Protein AF-A0A535HLE6-F1 (afdb_monomer)

pLDDT: mean 80.95, std 21.96, range [33.22, 98.75]

Solvent-accessible surface area (backbone atoms only — not comparable to full-atom values): 10236 Å² total; per-residue (Å²): 132,82,88,80,85,83,90,80,88,87,90,87,81,91,86,89,81,91,78,94,78,92,76,82,80,81,73,69,79,73,77,73,70,47,74,51,50,47,22,50,52,42,43,53,49,56,53,54,74,68,69,14,73,93,39,53,46,77,44,56,89,65,47,56,79,78,44,46,54,35,40,43,32,34,20,28,68,27,88,91,45,23,26,18,42,52,44,33,22,56,48,44,43,77,73,52,59,86,79,56,65,43,27,44,39,75,45,80,74,53,73,54,70,44,36,44,32,35,31,38,51,32,66,43,95,85,45,53,93,95,49,66,77,54,50,71,48,72,33,38,37,36,52,73,92,83,53,72,41,69,80,41,80,70,78,77,69,42,92,36,75,54,74,80,79,127

Nearest PDB structures (foldseek):
  3byk-assembly1_A  TM=4.147E-01  e=1.478E+00  Bacillus subtilis
  5o3w-assembly1_A  TM=4.106E-01  e=2.336E+00  Gypsophila vaccaria

Foldseek 3Di:
DDYDDDDDYDDDDDDDDDDDDDDDPPPPPDPPQPLQSVLVVLQVVVLVVVQQPPQDDWDQVQPDRPAQKTKIWFHRHANLGQFIWIWIGRRNHTADTPPQGGAGDKAWDDDDSFKTKIKGQDADPPDDSVGRDPGIDIWMWGHDPPHIDIPDDDDHRDVTPGDPDD

Sequence (166 aa):
MQNGQWNQWGRWVMTALLCLAFVLVNGGIGFGATKKDRDLAAALAFWRSRGCEPWAKPDTSMWMHGWRFNAVFGNCRAEDGHDQHLYFFDRARFVGTDGLGTSSEILGLWRNDTTLAFMYVLYRPQDALCCPTGGGKVVRFRWNGRRFRALDRPPPRQDGKVPLGR

Radius of gyration: 29.95 Å; Cα contacts (8 Å, |Δi|>4): 285; chains: 1; bounding box: 47×60×112 Å

Mean predicted aligned error: 12.01 Å

Secondary structure (DSSP, 8-state):
----------------------------------HHHHHHHHHHHHHHTTT-TTT-EEE-TT--TT-SEEEEEEE-S-TTS--EEEEEEETTEEEEE-S---BS-EEEEEEETTEEEEEEEPPPTT--TT---S-EEEEEEEE-SS-EEESSPPPPP---------

Structure (mmCIF, N/CA/C/O backbone):
data_AF-A0A535HLE6-F1
#
_entry.id   AF-A0A535HLE6-F1
#
loop_
_atom_site.group_PDB
_atom_site.id
_atom_site.type_symbol
_atom_site.label_atom_id
_atom_site.label_alt_id
_atom_site.label_comp_id
_atom_site.label_asym_id
_atom_site.label_entity_id
_atom_site.label_seq_id
_atom_site.pdbx_PDB_ins_code
_atom_site.Cartn_x
_atom_site.Cartn_y
_atom_site.Cartn_z
_atom_site.occupancy
_atom_site.B_iso_or_equiv
_atom_site.auth_seq_id
_atom_site.auth_comp_id
_atom_site.auth_asym_id
_atom_site.auth_atom_id
_atom_site.pdbx_PDB_model_num
ATOM 1 N N . MET A 1 1 ? 3.095 41.498 91.241 1.00 37.00 1 MET A N 1
ATOM 2 C CA . MET A 1 1 ? 4.405 40.936 91.639 1.00 37.00 1 MET A CA 1
ATOM 3 C C . MET A 1 1 ? 4.826 39.931 90.578 1.00 37.00 1 MET A C 1
ATOM 5 O O . MET A 1 1 ? 3.956 39.182 90.172 1.00 37.00 1 MET A O 1
ATOM 9 N N . GLN A 1 2 ? 6.095 39.983 90.150 1.00 42.06 2 GLN A N 1
ATOM 10 C CA . GLN A 1 2 ? 6.924 38.944 89.494 1.00 42.06 2 GLN A CA 1
ATOM 11 C C . GLN A 1 2 ? 6.271 38.040 88.412 1.00 42.06 2 GLN A C 1
ATOM 13 O O . GLN A 1 2 ? 5.354 37.284 88.689 1.00 42.06 2 GLN A O 1
ATOM 18 N N . ASN A 1 3 ? 6.669 38.191 87.141 1.00 37.66 3 ASN 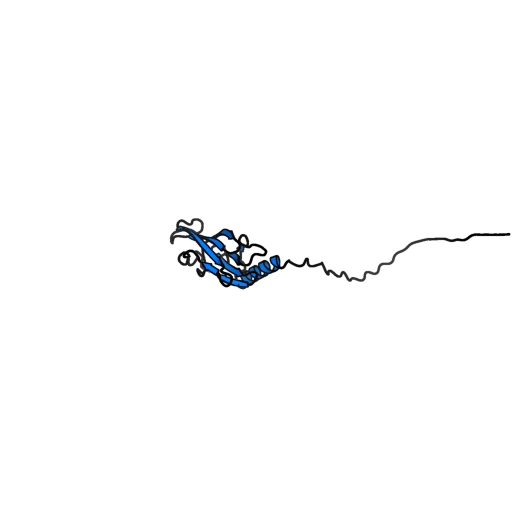A N 1
ATOM 19 C CA . ASN A 1 3 ? 7.713 37.405 86.435 1.00 37.66 3 ASN A CA 1
ATOM 20 C C . ASN A 1 3 ? 7.203 36.018 85.964 1.00 37.66 3 ASN A C 1
ATOM 22 O O . ASN A 1 3 ? 6.598 35.295 86.738 1.00 37.66 3 ASN A O 1
ATOM 26 N N . GLY A 1 4 ? 7.436 35.536 84.739 1.00 36.81 4 GLY A N 1
ATOM 27 C CA . GLY A 1 4 ? 8.202 36.094 83.619 1.00 36.81 4 GLY A CA 1
ATOM 28 C C . GLY A 1 4 ? 9.138 35.049 82.993 1.00 36.81 4 GLY A C 1
ATOM 29 O O . GLY A 1 4 ? 10.049 34.605 83.669 1.00 36.81 4 GLY A O 1
ATOM 30 N N . GLN A 1 5 ? 8.904 34.723 81.713 1.00 42.50 5 GLN A N 1
ATOM 31 C CA . GLN A 1 5 ? 9.816 34.118 80.712 1.00 42.50 5 GLN A CA 1
ATOM 32 C C . GLN A 1 5 ? 10.604 32.825 81.046 1.00 42.50 5 GLN A C 1
ATOM 34 O O . GLN A 1 5 ? 11.396 32.782 81.972 1.00 42.50 5 GLN A O 1
ATOM 39 N N . TRP A 1 6 ? 10.358 31.687 80.370 1.00 33.22 6 TRP A N 1
ATOM 40 C CA . TRP A 1 6 ? 10.425 31.350 78.917 1.00 33.22 6 TRP A CA 1
ATOM 41 C C . TRP A 1 6 ? 11.850 30.911 78.474 1.00 33.22 6 TRP A C 1
ATOM 43 O O . TRP A 1 6 ? 12.789 31.675 78.657 1.00 33.22 6 TRP A O 1
ATOM 53 N N . ASN A 1 7 ? 11.931 29.807 77.700 1.00 45.06 7 ASN A N 1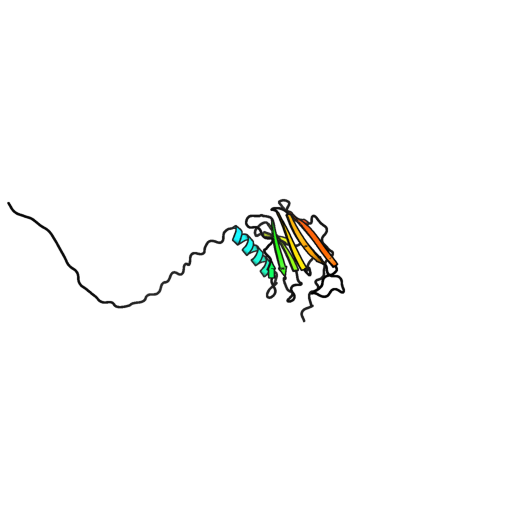
ATOM 54 C CA . ASN A 1 7 ? 12.945 29.504 76.651 1.00 45.06 7 ASN A CA 1
ATOM 55 C C . ASN A 1 7 ? 14.407 29.174 77.058 1.00 45.06 7 ASN A C 1
ATOM 57 O O . ASN A 1 7 ? 14.848 29.577 78.122 1.00 45.06 7 ASN A O 1
ATOM 61 N N . GLN A 1 8 ? 15.277 28.540 76.243 1.00 40.56 8 GLN A N 1
ATOM 62 C CA . GLN A 1 8 ? 15.245 27.536 75.134 1.00 40.56 8 GLN A CA 1
ATOM 63 C C . GLN A 1 8 ? 16.734 27.243 74.735 1.00 40.56 8 GLN A C 1
ATOM 65 O O . GLN A 1 8 ? 17.628 27.926 75.227 1.00 40.56 8 GLN A O 1
ATOM 70 N N . TRP A 1 9 ? 16.976 26.356 73.747 1.00 35.06 9 TRP A N 1
ATOM 71 C CA . TRP A 1 9 ? 18.223 26.209 72.943 1.00 35.06 9 TRP A CA 1
ATOM 72 C C . TRP A 1 9 ? 19.418 25.479 73.621 1.00 35.06 9 TRP A C 1
ATOM 74 O O . TRP A 1 9 ? 19.537 25.479 74.836 1.00 35.06 9 TRP A O 1
ATOM 84 N N . GLY A 1 10 ? 20.334 24.807 72.898 1.00 34.47 10 GLY A N 1
ATOM 85 C CA . GLY A 1 10 ? 20.518 24.748 71.437 1.00 34.47 10 GLY A CA 1
ATOM 86 C C . GLY A 1 10 ? 21.436 23.620 70.899 1.00 34.47 10 GLY A C 1
ATOM 87 O O . GLY A 1 10 ? 21.770 22.670 71.594 1.00 34.47 10 GLY A O 1
ATOM 88 N N . ARG A 1 11 ? 21.768 23.737 69.602 1.00 48.25 11 ARG A N 1
ATOM 89 C CA . ARG A 1 11 ? 22.349 22.743 68.656 1.00 48.25 11 ARG A CA 1
ATOM 90 C C . ARG A 1 11 ? 23.857 22.463 68.857 1.00 48.25 11 ARG A C 1
ATOM 92 O O . ARG A 1 11 ? 24.519 23.358 69.352 1.00 48.25 11 ARG A O 1
ATOM 99 N N . TRP A 1 12 ? 24.362 21.314 68.355 1.00 43.53 12 TRP A N 1
ATOM 100 C CA . TRP A 1 12 ? 25.676 20.993 67.693 1.00 43.53 12 TRP A CA 1
ATOM 101 C C . TRP A 1 12 ? 25.863 19.435 67.648 1.00 43.53 12 TRP A C 1
ATOM 103 O O . TRP A 1 12 ? 25.155 18.754 68.380 1.00 43.53 12 TRP A O 1
ATOM 113 N N . VAL A 1 13 ? 26.787 18.781 66.909 1.00 43.94 13 VAL A N 1
ATOM 114 C CA . VAL A 1 13 ? 27.082 18.803 65.447 1.00 43.94 13 VAL A CA 1
ATOM 115 C C . VAL A 1 13 ? 27.840 17.508 65.002 1.00 43.94 13 VAL A C 1
ATOM 117 O O . VAL A 1 13 ? 28.613 17.000 65.799 1.00 43.94 13 VAL A O 1
ATOM 120 N N . MET A 1 14 ? 27.672 17.034 63.743 1.00 36.47 14 MET A N 1
ATOM 121 C CA . MET A 1 14 ? 28.489 16.019 62.987 1.00 36.47 14 MET A CA 1
ATOM 122 C C . MET A 1 14 ? 28.677 14.589 63.589 1.00 36.47 14 MET A C 1
ATOM 124 O O . MET A 1 14 ? 29.098 14.429 64.721 1.00 36.47 14 MET A O 1
ATOM 128 N N . THR A 1 15 ? 28.480 13.458 62.889 1.00 43.12 15 THR A N 1
ATOM 129 C CA . THR A 1 15 ? 29.243 12.943 61.717 1.00 43.12 15 THR A CA 1
ATOM 130 C C . THR A 1 15 ? 28.565 11.669 61.155 1.00 43.12 15 THR A C 1
ATOM 132 O O . THR A 1 15 ? 27.788 11.021 61.850 1.00 43.12 15 THR A O 1
ATOM 135 N N . ALA A 1 16 ? 28.845 11.309 59.898 1.00 43.75 16 ALA A N 1
ATOM 136 C CA . ALA A 1 16 ? 28.220 10.207 59.157 1.00 43.75 16 ALA A CA 1
ATOM 137 C C . ALA A 1 16 ? 28.707 8.784 59.509 1.00 43.75 16 ALA A C 1
ATOM 139 O O . ALA A 1 16 ? 29.849 8.585 59.915 1.00 43.75 16 ALA A O 1
ATOM 140 N N . LEU A 1 17 ? 27.880 7.787 59.165 1.00 44.66 17 LEU A N 1
ATOM 141 C CA . LEU A 1 17 ? 28.337 6.461 58.736 1.00 44.66 17 LEU A CA 1
ATOM 142 C C . LEU A 1 17 ? 27.399 5.912 57.648 1.00 44.66 17 LEU A C 1
ATOM 144 O O . LEU A 1 17 ? 26.177 5.986 57.773 1.00 44.66 17 LEU A O 1
ATOM 148 N N . LEU A 1 18 ? 27.978 5.413 56.552 1.00 46.56 18 LEU A N 1
ATOM 149 C CA . LEU A 1 18 ? 27.241 4.817 55.436 1.00 46.56 18 LEU A CA 1
ATOM 150 C C . LEU A 1 18 ? 26.638 3.469 55.842 1.00 46.56 18 LEU A C 1
ATOM 152 O O . LEU A 1 18 ? 27.344 2.630 56.390 1.00 46.56 18 LEU A O 1
ATOM 156 N N . CYS A 1 19 ? 25.416 3.205 55.381 1.00 33.53 19 CYS A N 1
ATOM 157 C CA . CYS A 1 19 ? 25.011 1.871 54.937 1.00 33.53 19 CYS A CA 1
ATOM 158 C C . CYS A 1 19 ? 24.115 2.017 53.701 1.00 33.53 19 CYS A C 1
ATOM 160 O O . CYS A 1 19 ? 22.988 2.502 53.797 1.00 33.53 19 CYS A O 1
ATOM 162 N N . LEU A 1 20 ? 24.617 1.609 52.530 1.00 48.09 20 LEU A N 1
ATOM 163 C CA . LEU A 1 20 ? 23.775 1.429 51.347 1.00 48.09 20 LEU A CA 1
ATOM 164 C C . LEU A 1 20 ? 22.833 0.242 51.583 1.00 48.09 20 LEU A C 1
ATOM 166 O O . LEU A 1 20 ? 23.296 -0.856 51.881 1.00 48.09 20 LEU A O 1
ATOM 170 N N . ALA A 1 21 ? 21.541 0.431 51.325 1.00 46.34 21 ALA A N 1
ATOM 171 C CA . ALA A 1 21 ? 20.621 -0.662 51.027 1.00 46.34 21 ALA A CA 1
ATOM 172 C C . ALA A 1 21 ? 19.799 -0.293 49.785 1.00 46.34 21 ALA A C 1
ATOM 174 O O . ALA A 1 21 ? 19.159 0.755 49.714 1.00 46.34 21 ALA A O 1
ATOM 175 N N . PHE A 1 22 ? 19.901 -1.140 48.767 1.00 44.34 22 PHE A N 1
ATOM 176 C CA . PHE A 1 22 ? 19.538 -0.850 47.386 1.00 44.34 22 PHE A CA 1
ATOM 177 C C . PHE A 1 22 ? 18.092 -1.286 47.101 1.00 44.34 22 PHE A C 1
ATOM 179 O O . PHE A 1 22 ? 17.840 -2.476 46.947 1.00 44.34 22 PHE A O 1
ATOM 186 N N . VAL A 1 23 ? 17.147 -0.346 46.971 1.00 43.72 23 VAL A N 1
ATOM 187 C CA . VAL A 1 23 ? 15.876 -0.586 46.253 1.00 43.72 23 VAL A CA 1
ATOM 188 C C . VAL A 1 23 ? 15.516 0.648 45.424 1.00 43.72 23 VAL A C 1
ATOM 190 O O . VAL A 1 23 ? 14.649 1.443 45.782 1.00 43.72 23 VAL A O 1
ATOM 193 N N . LEU A 1 24 ? 16.175 0.805 44.275 1.00 41.16 24 LEU A N 1
ATOM 194 C CA . LEU A 1 24 ? 15.632 1.651 43.215 1.00 41.16 24 LEU A CA 1
ATOM 195 C C . LEU A 1 24 ? 14.441 0.923 42.591 1.00 41.16 24 LEU A C 1
ATOM 197 O O . LEU A 1 24 ? 14.607 0.043 41.745 1.00 41.16 24 LEU A O 1
ATOM 201 N N . VAL A 1 25 ? 13.231 1.320 42.990 1.00 44.84 25 VAL A N 1
ATOM 202 C CA . VAL A 1 25 ? 12.013 1.015 42.235 1.00 44.84 25 VAL A CA 1
ATOM 203 C C . VAL A 1 25 ? 12.091 1.785 40.917 1.00 44.84 25 VAL A C 1
ATOM 205 O O . VAL A 1 25 ? 11.526 2.865 40.772 1.00 44.84 25 VAL A O 1
ATOM 208 N N . ASN A 1 26 ? 12.782 1.212 39.928 1.00 46.16 26 ASN A N 1
ATOM 209 C CA . ASN A 1 26 ? 12.749 1.658 38.533 1.00 46.16 26 ASN A CA 1
ATOM 210 C C . ASN A 1 26 ? 11.408 1.272 37.877 1.00 46.16 26 ASN A C 1
ATOM 212 O O . ASN A 1 26 ? 11.351 0.714 36.783 1.00 46.16 26 ASN A O 1
ATOM 216 N N . GLY A 1 27 ? 10.306 1.625 38.544 1.00 44.09 27 GLY A N 1
ATOM 217 C CA . GLY A 1 27 ? 8.974 1.736 37.964 1.00 44.09 27 GLY A CA 1
ATOM 218 C C . GLY A 1 27 ? 8.889 3.003 37.119 1.00 44.09 27 GLY A C 1
ATOM 219 O O . GLY A 1 27 ? 8.066 3.875 37.388 1.00 44.09 27 GLY A O 1
ATOM 220 N N . GLY A 1 28 ? 9.785 3.122 36.132 1.00 42.03 28 GLY A N 1
ATOM 221 C CA . GLY A 1 28 ? 9.773 4.208 35.162 1.00 42.03 28 GLY A CA 1
ATOM 222 C C . GLY A 1 28 ? 8.407 4.246 34.496 1.00 42.03 28 GLY A C 1
ATOM 223 O O . GLY A 1 28 ? 7.992 3.268 33.874 1.00 42.03 28 GLY A O 1
ATOM 224 N N . ILE A 1 29 ? 7.692 5.353 34.696 1.00 47.53 29 ILE A N 1
ATOM 225 C CA . ILE A 1 29 ? 6.288 5.505 34.322 1.00 47.53 29 ILE A CA 1
ATOM 226 C C . ILE A 1 29 ? 6.171 5.295 32.814 1.00 47.53 29 ILE A C 1
ATOM 228 O O . ILE A 1 29 ? 6.528 6.166 32.020 1.00 47.53 29 ILE A O 1
ATOM 232 N N . GLY A 1 30 ? 5.669 4.126 32.418 1.00 45.78 30 GLY A N 1
ATOM 233 C CA . GLY A 1 30 ? 5.358 3.841 31.029 1.00 45.78 30 GLY A CA 1
ATOM 234 C C . GLY A 1 30 ? 4.250 4.780 30.584 1.00 45.78 30 GLY A C 1
ATOM 235 O O . GLY A 1 30 ? 3.081 4.518 30.871 1.00 45.78 30 GLY A O 1
ATOM 236 N N . PHE A 1 31 ? 4.616 5.868 29.897 1.00 45.53 31 PHE A N 1
ATOM 237 C CA . PHE A 1 31 ? 3.673 6.738 29.202 1.00 45.53 31 PHE A CA 1
ATOM 238 C C . PHE A 1 31 ? 2.767 5.846 28.365 1.00 45.53 31 PHE A C 1
ATOM 240 O O . PHE A 1 31 ? 3.214 5.198 27.417 1.00 45.53 31 PHE A O 1
ATOM 247 N N . GLY A 1 32 ? 1.507 5.738 28.786 1.00 48.59 32 GLY A N 1
ATOM 248 C CA . GLY A 1 32 ? 0.593 4.761 28.229 1.00 48.59 32 GLY A CA 1
ATOM 249 C C . GLY A 1 32 ? 0.346 5.084 26.768 1.00 48.59 32 GLY A C 1
ATOM 250 O O . GLY A 1 32 ? -0.471 5.958 26.489 1.00 48.59 32 GLY A O 1
ATOM 251 N N . ALA A 1 33 ? 1.025 4.357 25.869 1.00 58.97 33 ALA A N 1
ATOM 252 C CA . ALA A 1 33 ? 0.849 4.449 24.424 1.00 58.97 33 ALA A CA 1
ATOM 253 C C . ALA A 1 33 ? -0.646 4.580 24.140 1.00 58.97 33 ALA A C 1
ATOM 255 O O . ALA A 1 33 ? -1.440 3.718 24.563 1.00 58.97 33 ALA A O 1
ATOM 256 N N . THR A 1 34 ? -1.040 5.699 23.530 1.00 77.44 34 THR A N 1
ATOM 257 C CA . THR A 1 34 ? -2.454 6.019 23.369 1.00 77.44 34 THR A CA 1
ATOM 258 C C . THR A 1 34 ? -3.083 4.931 22.508 1.00 77.44 34 THR A C 1
ATOM 260 O O . THR A 1 34 ? -2.396 4.226 21.765 1.00 77.44 34 THR A O 1
ATOM 263 N N . LYS A 1 35 ? -4.406 4.754 22.565 1.00 72.31 35 LYS A N 1
ATOM 264 C CA . LYS A 1 35 ? -5.064 3.712 21.757 1.00 72.31 35 LYS A CA 1
ATOM 265 C C . LYS A 1 35 ? -4.685 3.797 20.263 1.00 72.31 35 LYS A C 1
ATOM 267 O O . LYS A 1 35 ? -4.546 2.768 19.613 1.00 72.31 35 LYS A O 1
ATOM 272 N N . LYS A 1 36 ? -4.440 5.015 19.766 1.00 70.81 36 LYS A N 1
ATOM 273 C CA . LYS A 1 36 ? -3.989 5.313 18.400 1.00 70.81 36 LYS A CA 1
ATOM 274 C C . LYS A 1 36 ? -2.589 4.774 18.082 1.00 70.81 36 LYS A C 1
ATOM 276 O O . LYS A 1 36 ? -2.336 4.415 16.935 1.00 70.81 36 LYS A O 1
ATOM 281 N N . ASP A 1 37 ? -1.705 4.737 19.072 1.00 84.19 37 ASP A N 1
ATOM 282 C CA . ASP A 1 37 ? -0.329 4.243 18.951 1.00 84.19 37 ASP A CA 1
ATOM 283 C C . ASP A 1 37 ? -0.312 2.715 19.064 1.00 84.19 37 ASP A C 1
ATOM 285 O O . ASP A 1 37 ? 0.411 2.036 18.337 1.00 84.19 37 ASP A O 1
ATOM 289 N N . ARG A 1 38 ? -1.195 2.159 19.909 1.00 91.75 38 ARG A N 1
ATOM 290 C CA . ARG A 1 38 ? -1.423 0.709 20.022 1.00 91.75 38 ARG A CA 1
ATOM 291 C C . ARG A 1 38 ? -1.952 0.098 18.726 1.00 91.75 38 ARG A C 1
ATOM 293 O O . ARG A 1 38 ? -1.518 -0.994 18.373 1.00 91.75 38 ARG A O 1
ATOM 300 N N . ASP A 1 39 ? -2.853 0.785 18.018 1.00 95.62 39 ASP A N 1
ATOM 301 C CA . ASP A 1 39 ? -3.386 0.292 16.741 1.00 95.62 39 ASP A CA 1
ATOM 302 C C . ASP A 1 39 ? -2.268 0.149 15.682 1.00 95.62 39 ASP A C 1
ATOM 304 O O . ASP A 1 39 ? -2.188 -0.886 15.018 1.00 95.62 39 ASP A O 1
ATOM 308 N N . LEU A 1 40 ? -1.357 1.130 15.579 1.00 96.25 40 LEU A N 1
ATOM 309 C CA . LEU A 1 40 ? -0.191 1.057 14.683 1.00 96.25 40 LEU A CA 1
ATOM 310 C C . LEU A 1 40 ? 0.827 0.005 15.147 1.00 96.25 40 LEU A C 1
ATOM 312 O O . LEU A 1 40 ? 1.329 -0.773 14.336 1.00 96.25 40 LEU A O 1
ATOM 316 N N . ALA A 1 41 ? 1.115 -0.060 16.450 1.00 95.88 41 ALA A N 1
ATOM 317 C CA . ALA A 1 41 ? 2.026 -1.057 17.007 1.00 95.88 41 ALA A CA 1
ATOM 318 C C . ALA A 1 41 ? 1.543 -2.493 16.730 1.00 95.88 41 ALA A C 1
ATOM 320 O O . ALA A 1 41 ? 2.351 -3.353 16.380 1.00 95.88 41 ALA A O 1
ATOM 321 N N . ALA A 1 42 ? 0.232 -2.741 16.812 1.00 96.19 42 ALA A N 1
ATOM 322 C CA . ALA A 1 42 ? -0.374 -4.023 16.463 1.00 96.19 42 ALA A CA 1
ATOM 323 C C . ALA A 1 42 ? -0.279 -4.333 14.957 1.00 96.19 42 ALA A C 1
ATOM 325 O O . ALA A 1 42 ? 0.038 -5.465 14.593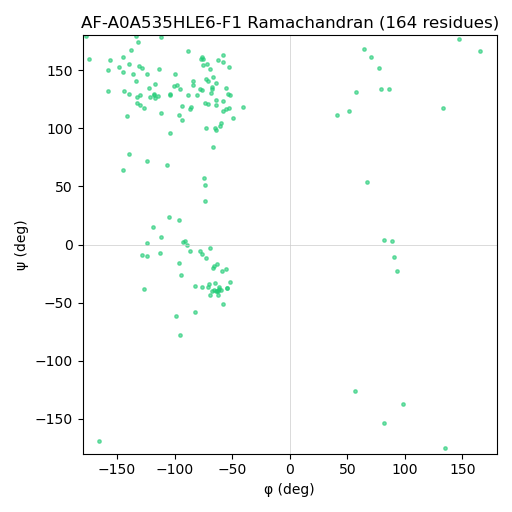 1.00 96.19 42 ALA A O 1
ATOM 326 N N . ALA A 1 43 ? -0.480 -3.342 14.080 1.00 96.75 43 ALA A N 1
ATOM 327 C CA . ALA A 1 43 ? -0.296 -3.514 12.637 1.00 96.75 43 ALA A CA 1
ATOM 328 C C . ALA A 1 43 ? 1.166 -3.832 12.265 1.00 96.75 43 ALA A C 1
ATOM 330 O O . ALA A 1 43 ? 1.422 -4.727 11.459 1.00 96.75 43 ALA A O 1
ATOM 331 N N . LEU A 1 44 ? 2.137 -3.177 12.910 1.00 95.94 44 LEU A N 1
ATOM 332 C CA . LEU A 1 44 ? 3.564 -3.476 12.745 1.00 95.94 44 LEU A CA 1
ATOM 333 C C . LEU A 1 44 ? 3.960 -4.830 13.359 1.00 95.94 44 LEU A C 1
ATOM 335 O O . LEU A 1 44 ? 4.819 -5.520 12.816 1.00 95.94 44 LEU A O 1
ATOM 339 N N . ALA A 1 45 ? 3.336 -5.256 14.460 1.00 95.38 45 ALA A N 1
ATOM 340 C CA . ALA A 1 45 ? 3.519 -6.606 14.997 1.00 95.38 45 ALA A CA 1
ATOM 341 C C . ALA A 1 45 ? 2.961 -7.680 14.043 1.00 95.38 45 ALA A C 1
ATOM 343 O O . ALA A 1 45 ? 3.604 -8.708 13.834 1.00 95.38 45 ALA A O 1
ATOM 344 N N . PHE A 1 46 ? 1.814 -7.415 13.406 1.00 95.44 46 PHE A N 1
ATOM 345 C CA . PHE A 1 46 ? 1.272 -8.265 12.345 1.00 95.44 46 PHE A CA 1
ATOM 346 C C . PHE A 1 46 ? 2.195 -8.316 11.119 1.00 95.44 46 PHE A C 1
ATOM 348 O O . PHE A 1 46 ? 2.388 -9.393 10.567 1.00 95.44 46 PHE A O 1
ATOM 355 N N . TRP A 1 47 ? 2.805 -7.194 10.715 1.00 92.75 47 TRP A N 1
ATOM 356 C CA . TRP A 1 47 ? 3.807 -7.183 9.641 1.00 92.75 47 TRP A CA 1
ATOM 357 C C . TRP A 1 47 ? 4.988 -8.107 9.964 1.00 92.75 47 TRP A C 1
ATOM 359 O O . TRP A 1 47 ? 5.331 -8.988 9.177 1.00 92.75 47 TRP A O 1
ATOM 369 N N . ARG A 1 48 ? 5.586 -7.960 11.153 1.00 91.00 48 ARG A N 1
ATOM 370 C CA . ARG A 1 48 ? 6.745 -8.769 11.573 1.00 91.00 48 ARG A CA 1
ATOM 371 C C . ARG A 1 48 ? 6.428 -10.266 11.635 1.00 91.00 48 ARG A C 1
ATOM 373 O O . ARG A 1 48 ? 7.250 -11.080 11.218 1.00 91.00 48 ARG A O 1
ATOM 380 N N . SER A 1 49 ? 5.216 -10.646 12.053 1.00 93.50 49 SER A N 1
ATOM 381 C CA . SER A 1 49 ? 4.797 -12.058 12.097 1.00 93.50 49 SER A CA 1
ATOM 382 C C . SER A 1 49 ? 4.603 -12.713 10.718 1.00 93.50 49 SER A C 1
ATOM 384 O O . SER A 1 49 ? 4.355 -13.9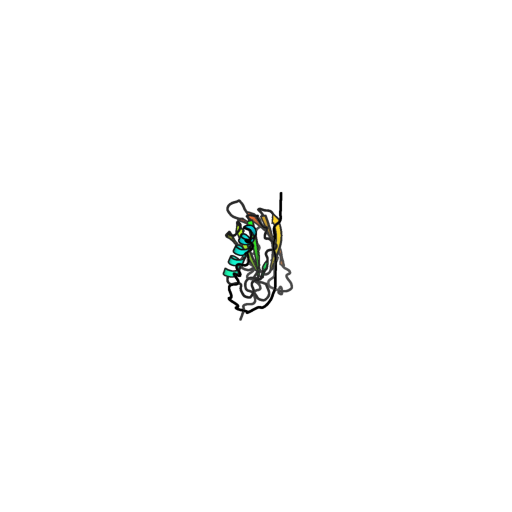17 10.641 1.00 93.50 49 SER A O 1
ATOM 386 N N . ARG A 1 50 ? 4.761 -11.971 9.610 1.00 90.69 50 ARG A N 1
ATOM 387 C CA . ARG A 1 50 ? 4.782 -12.527 8.243 1.00 90.69 50 ARG A CA 1
ATOM 388 C C . ARG A 1 50 ? 6.113 -13.184 7.858 1.00 90.69 50 ARG A C 1
ATOM 390 O O . ARG A 1 50 ? 6.190 -13.769 6.775 1.00 90.69 50 ARG A O 1
ATOM 397 N N . GLY A 1 51 ? 7.140 -13.108 8.710 1.00 87.75 51 GLY A N 1
ATOM 398 C CA . GLY A 1 51 ? 8.482 -13.600 8.384 1.00 87.75 51 GLY A CA 1
ATOM 399 C C . GLY A 1 51 ? 9.123 -12.755 7.283 1.00 87.75 51 GLY A C 1
ATOM 400 O O . GLY A 1 51 ? 9.475 -13.283 6.232 1.00 87.75 51 GLY A O 1
ATOM 401 N N . CYS A 1 52 ? 9.165 -11.438 7.503 1.00 85.94 52 CYS A N 1
ATOM 402 C CA . CYS A 1 52 ? 9.838 -10.466 6.634 1.00 85.94 52 CYS A CA 1
ATOM 403 C C . CYS A 1 52 ? 11.260 -10.117 7.122 1.00 85.94 52 CYS A C 1
ATOM 405 O O . CYS A 1 52 ? 12.045 -9.531 6.392 1.00 85.94 52 CYS A O 1
ATOM 407 N N . GLU A 1 53 ? 11.610 -10.433 8.369 1.00 88.19 53 GLU A N 1
ATOM 408 C CA . GLU A 1 53 ? 12.950 -10.144 8.896 1.00 88.19 53 GLU A CA 1
ATOM 409 C C . GLU A 1 53 ? 14.021 -10.989 8.170 1.00 88.19 53 GLU A C 1
ATOM 411 O O . GLU A 1 53 ? 13.739 -12.143 7.834 1.00 88.19 53 GLU A O 1
ATOM 416 N N . PRO A 1 54 ? 15.240 -10.464 7.926 1.00 89.81 54 PRO A N 1
ATOM 417 C CA . PRO A 1 54 ? 15.763 -9.163 8.369 1.00 89.81 54 PRO A CA 1
ATOM 418 C C . PRO A 1 54 ? 15.491 -7.999 7.394 1.00 89.81 54 PRO A C 1
ATOM 420 O O . PRO A 1 54 ? 15.903 -6.872 7.652 1.00 89.81 54 PRO A O 1
ATOM 423 N N . TRP A 1 55 ? 14.836 -8.252 6.257 1.00 91.00 55 TRP A N 1
ATOM 424 C CA . TRP A 1 55 ? 14.695 -7.280 5.163 1.00 91.00 55 TRP A CA 1
ATOM 425 C C . TRP A 1 55 ? 13.438 -6.402 5.256 1.00 91.00 55 TRP A C 1
ATOM 427 O O . TRP A 1 55 ? 13.200 -5.560 4.385 1.00 91.00 55 TRP A O 1
ATOM 437 N N . ALA A 1 56 ? 12.655 -6.564 6.323 1.00 91.88 56 ALA A N 1
ATOM 438 C CA . ALA A 1 56 ? 11.410 -5.853 6.562 1.00 91.88 56 ALA A CA 1
ATOM 439 C C . ALA A 1 56 ? 11.610 -4.326 6.578 1.00 91.88 56 ALA A C 1
ATOM 441 O O . ALA A 1 56 ? 12.213 -3.766 7.493 1.00 91.88 56 ALA A O 1
ATOM 442 N N . LYS A 1 57 ? 11.021 -3.628 5.601 1.00 95.31 57 LYS A N 1
ATOM 443 C CA . LYS A 1 57 ? 10.964 -2.156 5.553 1.00 95.31 57 LYS A CA 1
ATOM 444 C C . LYS A 1 57 ? 9.501 -1.698 5.447 1.00 95.31 57 LYS A C 1
ATOM 446 O O . LYS A 1 57 ? 9.086 -1.285 4.365 1.00 95.31 57 LYS A O 1
ATOM 451 N N . PRO A 1 58 ? 8.701 -1.820 6.528 1.00 96.12 58 PRO A N 1
ATOM 452 C CA . PRO A 1 58 ? 7.317 -1.357 6.545 1.00 96.12 58 PRO A CA 1
ATOM 453 C C . PRO A 1 58 ? 7.242 0.174 6.554 1.00 96.12 58 PRO A C 1
ATOM 455 O O . PRO A 1 58 ? 7.705 0.833 7.485 1.00 96.12 58 PRO A O 1
ATOM 458 N N . ASP A 1 59 ? 6.592 0.722 5.538 1.00 97.31 59 ASP A N 1
ATOM 459 C CA . ASP A 1 59 ? 6.207 2.117 5.405 1.00 97.31 59 ASP A CA 1
ATOM 460 C C . ASP A 1 59 ? 4.823 2.356 6.045 1.00 97.31 59 ASP A C 1
ATOM 462 O O . ASP A 1 59 ? 3.831 1.662 5.784 1.00 97.31 59 ASP A O 1
ATOM 466 N N . THR A 1 60 ? 4.770 3.360 6.920 1.00 97.38 60 THR A N 1
ATOM 467 C CA . THR A 1 60 ? 3.582 3.773 7.682 1.00 97.38 60 THR A CA 1
ATOM 468 C C . THR A 1 60 ? 3.051 5.144 7.256 1.00 97.38 60 THR A C 1
ATOM 470 O O . THR A 1 60 ? 2.103 5.648 7.858 1.00 97.38 60 THR A O 1
ATOM 473 N N . SER A 1 61 ? 3.593 5.747 6.193 1.00 97.12 61 SER A N 1
ATOM 474 C CA . SER A 1 61 ? 3.204 7.068 5.677 1.00 97.12 61 SER A CA 1
ATOM 475 C C . SER A 1 61 ? 1.730 7.158 5.288 1.00 97.12 61 SER A C 1
ATOM 477 O O . SER A 1 61 ? 1.178 8.255 5.277 1.00 97.12 61 SER A O 1
ATOM 479 N N . MET A 1 62 ? 1.086 6.021 4.999 1.00 97.50 62 MET A N 1
ATOM 480 C CA . MET A 1 62 ? -0.337 5.894 4.661 1.00 97.50 62 MET A CA 1
ATOM 481 C C . MET A 1 62 ? -1.243 5.593 5.866 1.00 97.50 62 MET A C 1
ATOM 483 O O . MET A 1 62 ? -2.460 5.471 5.702 1.00 97.50 62 MET A O 1
ATOM 487 N N . TRP A 1 63 ? -0.679 5.520 7.072 1.00 97.50 63 TRP A N 1
ATOM 488 C CA . TRP A 1 63 ? -1.411 5.359 8.323 1.00 97.50 63 TRP A CA 1
ATOM 489 C C . TRP A 1 63 ? -1.911 6.706 8.864 1.00 97.50 63 TRP A C 1
ATOM 491 O O . TRP A 1 63 ? -1.204 7.713 8.825 1.00 97.50 63 TRP A O 1
ATOM 501 N N . MET A 1 64 ? -3.124 6.727 9.418 1.00 96.19 64 MET A N 1
ATOM 502 C CA . MET A 1 64 ? -3.710 7.881 10.101 1.00 96.19 64 MET A CA 1
ATOM 503 C C . MET A 1 64 ? -4.275 7.491 11.466 1.00 96.19 64 MET A C 1
ATOM 505 O O . MET A 1 64 ? -5.201 6.684 11.609 1.00 96.19 64 MET A O 1
ATOM 509 N N . HIS A 1 65 ? -3.730 8.124 12.500 1.00 93.81 65 HIS A N 1
ATOM 510 C CA . HIS A 1 65 ? -4.095 7.878 13.888 1.00 93.81 65 HIS A CA 1
ATOM 511 C C . HIS A 1 65 ? -5.556 8.251 14.185 1.00 93.81 65 HIS A C 1
ATOM 513 O O . HIS A 1 65 ? -5.960 9.409 14.093 1.00 93.81 65 HIS A O 1
ATOM 519 N N . GLY A 1 66 ? -6.341 7.265 14.623 1.00 90.25 66 GLY A N 1
ATOM 520 C CA . GLY A 1 66 ? -7.764 7.423 14.941 1.00 90.25 66 GLY A CA 1
ATOM 521 C C . GLY A 1 66 ? -8.714 7.150 13.771 1.00 90.25 66 GLY A C 1
ATOM 522 O O . GLY A 1 66 ? -9.912 6.997 14.008 1.00 90.25 66 GLY A O 1
ATOM 523 N N . TRP A 1 67 ? -8.210 7.018 12.539 1.00 93.62 67 TRP A N 1
ATOM 524 C CA . TRP A 1 67 ? -9.010 6.492 11.432 1.00 93.62 67 TRP A CA 1
ATOM 525 C C . TRP A 1 67 ? -9.234 4.989 11.596 1.00 93.62 67 TRP A C 1
ATOM 527 O O . TRP A 1 67 ? -8.477 4.288 12.270 1.00 93.62 67 TRP A O 1
ATOM 537 N N . ARG A 1 68 ? -10.318 4.492 10.993 1.00 94.06 68 ARG A N 1
ATOM 538 C CA . ARG A 1 68 ? -10.611 3.058 10.980 1.00 94.06 68 ARG A CA 1
ATOM 539 C C . ARG A 1 68 ? -9.835 2.353 9.885 1.00 94.06 68 ARG A C 1
ATOM 541 O O . ARG A 1 68 ? -9.096 1.430 10.192 1.00 94.06 68 ARG A O 1
ATOM 548 N N . PHE A 1 69 ? -10.009 2.773 8.636 1.00 97.88 69 PHE A N 1
ATOM 549 C CA . PHE A 1 69 ? -9.365 2.112 7.514 1.00 97.88 69 PHE A CA 1
ATOM 550 C C . PHE A 1 69 ? -7.958 2.669 7.301 1.00 97.88 69 PHE A C 1
ATOM 552 O O . PHE A 1 69 ? -7.794 3.856 7.035 1.00 97.88 69 PHE A O 1
ATOM 559 N N . ASN A 1 70 ? -6.959 1.803 7.440 1.00 98.06 70 ASN A N 1
ATOM 560 C CA . ASN A 1 70 ? -5.545 2.131 7.301 1.00 98.06 70 ASN A CA 1
ATOM 561 C C . ASN A 1 70 ? -4.818 1.029 6.522 1.00 98.06 70 ASN A C 1
ATOM 563 O O . ASN A 1 70 ? -5.346 -0.072 6.336 1.00 98.06 70 ASN A O 1
ATOM 567 N N . ALA A 1 71 ? -3.590 1.315 6.099 1.00 98.19 71 ALA A N 1
ATOM 568 C CA . ALA A 1 71 ? -2.697 0.324 5.523 1.00 98.19 71 ALA A CA 1
ATOM 569 C C . ALA A 1 71 ? -1.255 0.514 6.004 1.00 98.19 71 ALA A C 1
ATOM 571 O O . ALA A 1 71 ? -0.852 1.620 6.366 1.00 98.19 71 ALA A O 1
ATOM 572 N N . VAL A 1 72 ? -0.500 -0.579 5.958 1.00 97.88 72 VAL A N 1
ATOM 573 C CA . VAL A 1 72 ? 0.965 -0.607 6.019 1.00 97.88 72 VAL A CA 1
ATOM 574 C C . VAL A 1 72 ? 1.425 -1.307 4.743 1.00 97.88 72 VAL A C 1
ATOM 576 O O . VAL A 1 72 ? 0.845 -2.328 4.357 1.00 97.88 72 VAL A O 1
ATOM 579 N N . PHE A 1 73 ? 2.424 -0.749 4.072 1.00 97.19 73 PHE A N 1
ATOM 580 C CA . PHE A 1 73 ? 3.004 -1.292 2.840 1.00 97.19 73 PHE A CA 1
ATOM 581 C C . PHE A 1 73 ? 4.528 -1.319 2.957 1.00 97.19 73 PHE A C 1
ATOM 583 O O . PHE A 1 73 ? 5.046 -0.857 3.965 1.00 97.19 73 PHE A O 1
ATOM 590 N N . GLY A 1 74 ? 5.254 -1.877 1.993 1.00 95.75 74 GLY A N 1
ATOM 591 C CA . GLY A 1 74 ? 6.720 -1.880 2.027 1.00 95.75 74 GLY A CA 1
ATOM 592 C C . GLY A 1 74 ? 7.350 -3.222 1.670 1.00 95.75 74 GLY A C 1
ATOM 593 O O . GLY A 1 74 ? 6.660 -4.183 1.323 1.00 95.75 74 GLY A O 1
ATOM 594 N N . ASN A 1 75 ? 8.677 -3.294 1.787 1.00 94.19 75 ASN A N 1
ATOM 595 C CA . ASN A 1 75 ? 9.427 -4.508 1.475 1.00 94.19 75 ASN A CA 1
ATOM 596 C C . ASN A 1 75 ? 9.278 -5.555 2.584 1.00 94.19 75 ASN A C 1
ATOM 598 O O . ASN A 1 75 ? 9.463 -5.238 3.764 1.00 94.19 75 ASN A O 1
ATOM 602 N N . CYS A 1 76 ? 8.995 -6.799 2.202 1.00 90.88 76 CYS A N 1
ATOM 603 C CA . CYS A 1 76 ? 9.001 -7.940 3.105 1.00 90.88 76 CYS A CA 1
ATOM 604 C C . CYS A 1 76 ? 10.351 -8.673 3.058 1.00 90.88 76 CYS A C 1
ATOM 606 O O . CYS A 1 76 ? 11.135 -8.472 3.976 1.00 90.88 76 CYS A O 1
ATOM 608 N N . ARG A 1 77 ? 10.646 -9.501 2.043 1.00 89.19 77 ARG A N 1
ATOM 609 C CA . ARG A 1 77 ? 11.752 -10.486 2.105 1.00 89.19 77 ARG A CA 1
ATOM 610 C C . ARG A 1 77 ? 12.948 -10.254 1.185 1.00 89.19 77 ARG A C 1
ATOM 612 O O . ARG A 1 77 ? 13.911 -11.006 1.306 1.00 89.19 77 ARG A O 1
ATOM 619 N N . ALA A 1 78 ? 12.916 -9.290 0.270 1.00 87.19 78 ALA A N 1
ATOM 620 C CA . ALA A 1 78 ? 14.011 -9.107 -0.684 1.00 87.19 78 ALA A CA 1
ATOM 621 C C . ALA A 1 78 ? 15.023 -8.058 -0.205 1.00 87.19 78 ALA A C 1
ATOM 623 O O . ALA A 1 78 ? 14.646 -6.974 0.235 1.00 87.19 78 ALA A O 1
ATOM 624 N N . GLU A 1 79 ? 16.315 -8.367 -0.300 1.00 88.50 79 GLU A N 1
ATOM 625 C CA . GLU A 1 79 ? 17.408 -7.455 0.068 1.00 88.50 79 GLU A CA 1
ATOM 626 C C . GLU A 1 79 ? 17.404 -6.171 -0.784 1.00 88.50 79 GLU A C 1
ATOM 628 O O . GLU A 1 79 ? 17.603 -5.068 -0.266 1.00 88.50 79 GLU A O 1
ATOM 633 N N . ASP A 1 80 ? 17.081 -6.313 -2.072 1.00 87.19 80 ASP A N 1
ATOM 634 C CA . ASP A 1 80 ? 16.992 -5.230 -3.058 1.00 87.19 80 ASP A CA 1
ATOM 635 C C . ASP A 1 80 ? 15.770 -4.307 -2.880 1.00 87.19 80 ASP A C 1
ATOM 637 O O . ASP A 1 80 ? 15.722 -3.228 -3.466 1.00 87.19 80 ASP A O 1
ATOM 641 N N . GLY A 1 81 ? 14.804 -4.688 -2.040 1.00 89.19 81 GLY A N 1
ATOM 642 C CA . GLY A 1 81 ? 13.576 -3.930 -1.810 1.00 89.19 81 GLY A CA 1
ATOM 643 C C . GLY A 1 81 ? 12.407 -4.263 -2.744 1.00 89.19 81 GLY A C 1
ATOM 644 O O . GLY A 1 81 ? 11.358 -3.633 -2.603 1.00 89.19 81 GLY A O 1
ATOM 645 N N . HIS A 1 82 ? 12.536 -5.232 -3.656 1.00 89.88 82 HIS A N 1
ATOM 646 C CA . HIS A 1 82 ? 11.520 -5.542 -4.672 1.00 89.88 82 HIS A CA 1
ATOM 647 C C . HIS A 1 82 ? 10.557 -6.688 -4.300 1.00 89.88 82 HIS A C 1
ATOM 649 O O . HIS A 1 82 ? 9.904 -7.264 -5.175 1.00 89.88 82 HIS A O 1
ATOM 655 N N . ASP A 1 83 ? 10.420 -6.995 -3.003 1.00 91.12 83 ASP A N 1
ATOM 656 C CA . ASP A 1 83 ? 9.343 -7.835 -2.465 1.00 91.12 83 ASP A CA 1
ATOM 657 C C . ASP A 1 83 ? 8.314 -6.979 -1.711 1.00 91.12 83 ASP A C 1
ATOM 659 O O . ASP A 1 83 ? 8.224 -7.023 -0.483 1.00 91.12 83 ASP A O 1
ATOM 663 N N . GLN A 1 84 ? 7.568 -6.139 -2.432 1.00 93.69 84 GLN A N 1
ATOM 664 C CA . GLN A 1 84 ? 6.599 -5.217 -1.836 1.00 93.69 84 GLN A CA 1
ATOM 665 C C . GLN A 1 84 ? 5.247 -5.876 -1.580 1.00 93.69 84 GLN A C 1
ATOM 667 O O . GLN A 1 84 ? 4.699 -6.554 -2.451 1.00 93.69 84 GLN A O 1
ATOM 672 N N . HIS A 1 85 ? 4.676 -5.596 -0.408 1.00 94.44 85 HIS A N 1
ATOM 673 C CA . HIS A 1 85 ? 3.349 -6.061 0.009 1.00 94.44 85 HIS A CA 1
ATOM 674 C C . HIS A 1 85 ? 2.512 -4.901 0.544 1.00 94.44 85 HIS A C 1
ATOM 676 O O . HIS A 1 85 ? 3.049 -3.935 1.085 1.00 94.44 85 HIS A O 1
ATOM 682 N N . LEU A 1 86 ? 1.188 -5.030 0.455 1.00 96.19 86 LEU A N 1
ATOM 683 C CA . LEU A 1 86 ? 0.218 -4.073 0.989 1.00 96.19 86 LEU A CA 1
ATOM 684 C C . LEU A 1 86 ? -0.788 -4.793 1.899 1.00 96.19 86 LEU A C 1
ATOM 686 O O . LEU A 1 86 ? -1.554 -5.645 1.443 1.00 96.19 86 LEU A O 1
ATOM 690 N N . TYR A 1 87 ? -0.809 -4.434 3.186 1.00 97.38 87 TYR A N 1
ATOM 691 C CA . TYR A 1 87 ? -1.720 -5.000 4.186 1.00 97.38 87 TYR A CA 1
ATOM 692 C C . TYR A 1 87 ? -2.695 -3.933 4.692 1.00 97.38 87 TYR A C 1
ATOM 694 O O . TYR A 1 87 ? -2.292 -2.858 5.143 1.00 97.38 87 TYR A O 1
ATOM 702 N N . PHE A 1 88 ? -3.989 -4.247 4.652 1.00 98.25 88 PHE A N 1
ATOM 703 C CA . PHE A 1 88 ? -5.071 -3.368 5.086 1.00 98.25 88 PHE A CA 1
ATOM 704 C C . PHE A 1 88 ? -5.575 -3.724 6.486 1.00 98.25 88 PHE A C 1
ATOM 706 O O . PHE A 1 88 ? -5.667 -4.902 6.852 1.00 98.25 88 PHE A O 1
ATOM 713 N N . PHE A 1 89 ? -5.995 -2.705 7.237 1.00 98.00 89 PHE A N 1
ATOM 714 C CA . PHE A 1 89 ? -6.461 -2.837 8.616 1.00 98.00 89 PHE A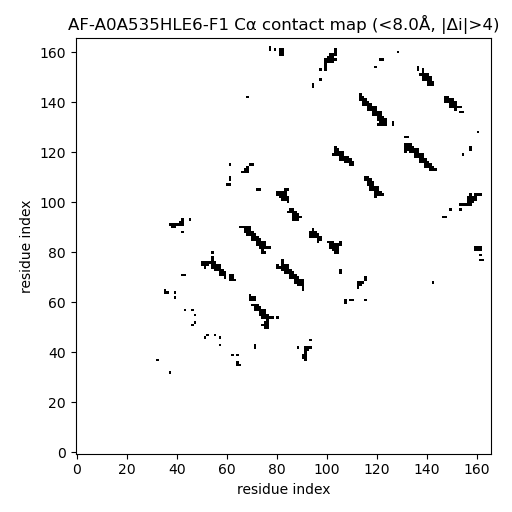 CA 1
ATOM 715 C C . PHE A 1 89 ? -7.747 -2.028 8.896 1.00 98.00 89 PHE A C 1
ATOM 717 O O . PHE A 1 89 ? -7.951 -0.944 8.348 1.00 98.00 89 PHE A O 1
ATOM 724 N N . ASP A 1 90 ? -8.606 -2.554 9.777 1.00 97.25 90 ASP A N 1
ATOM 725 C CA . ASP A 1 90 ? -9.668 -1.824 10.494 1.00 97.25 90 ASP A CA 1
ATOM 726 C C . ASP A 1 90 ? -9.187 -1.609 11.939 1.00 97.25 90 ASP A C 1
ATOM 728 O O . ASP A 1 90 ? -9.282 -2.506 12.784 1.00 97.25 90 ASP A O 1
ATOM 732 N N . ARG A 1 91 ? -8.614 -0.428 12.203 1.00 94.06 91 ARG A N 1
ATOM 733 C CA . ARG A 1 91 ? -7.782 -0.111 13.379 1.00 94.06 91 ARG A CA 1
ATOM 734 C C . ARG A 1 91 ? -6.586 -1.067 13.469 1.00 94.06 91 ARG A C 1
ATOM 736 O O . ARG A 1 91 ? -5.878 -1.207 12.486 1.00 94.06 91 ARG A O 1
ATOM 743 N N . ALA A 1 92 ? -6.375 -1.752 14.594 1.00 94.88 92 ALA A N 1
ATOM 744 C CA . ALA A 1 92 ? -5.382 -2.822 14.733 1.00 94.88 92 ALA A CA 1
ATOM 745 C C . ALA A 1 92 ? -5.666 -4.098 13.908 1.00 94.88 92 ALA A C 1
ATOM 747 O O . ALA A 1 92 ? -4.777 -4.932 13.737 1.00 94.88 92 ALA A O 1
ATOM 748 N N . ARG A 1 93 ? -6.911 -4.334 13.467 1.00 96.56 93 ARG A N 1
ATOM 749 C CA . ARG A 1 93 ? -7.324 -5.646 12.941 1.00 96.56 93 ARG A CA 1
ATOM 750 C C . ARG A 1 93 ? -7.015 -5.761 11.454 1.00 96.56 93 ARG A C 1
ATOM 752 O O . ARG A 1 93 ? -7.635 -5.066 10.656 1.00 96.56 93 ARG A O 1
ATOM 759 N N . PHE A 1 94 ? -6.143 -6.694 11.080 1.00 97.62 94 PHE A N 1
ATOM 760 C CA . PHE A 1 94 ? -5.914 -7.059 9.680 1.00 97.62 94 PHE A CA 1
ATOM 761 C C . PHE A 1 94 ? -7.226 -7.471 8.982 1.00 97.62 94 PHE A C 1
ATOM 763 O O . PHE A 1 94 ? -8.028 -8.227 9.542 1.00 97.62 94 PHE A O 1
ATOM 770 N N . VAL A 1 95 ? -7.454 -6.967 7.764 1.00 97.69 95 VAL A N 1
ATOM 771 C CA . VAL A 1 95 ? -8.661 -7.254 6.961 1.00 97.69 95 VAL A CA 1
ATOM 772 C C . VAL A 1 95 ? -8.383 -7.831 5.571 1.00 97.69 95 VAL A C 1
ATOM 774 O O . VAL A 1 95 ? -9.333 -8.271 4.927 1.00 97.69 95 VAL A O 1
ATOM 777 N N . GLY A 1 96 ? -7.131 -7.852 5.104 1.00 96.88 96 GLY A N 1
ATOM 778 C CA . GLY A 1 96 ? -6.740 -8.439 3.815 1.00 96.88 96 GLY A CA 1
ATOM 779 C C . GLY A 1 96 ? -5.569 -7.715 3.142 1.00 96.88 96 GLY A C 1
ATOM 780 O O . GLY A 1 96 ? -5.090 -6.700 3.645 1.00 96.88 96 GLY A O 1
ATOM 781 N N . THR A 1 97 ? -5.128 -8.233 1.998 1.00 95.69 97 THR A N 1
ATOM 782 C CA . THR A 1 97 ? -4.141 -7.604 1.099 1.00 95.69 97 THR A CA 1
ATOM 783 C C . THR A 1 97 ? -4.798 -7.179 -0.218 1.00 95.69 97 THR A C 1
ATOM 785 O O . THR A 1 97 ? -5.991 -7.408 -0.427 1.00 95.69 97 THR A O 1
ATOM 788 N N . ASP A 1 98 ? -4.042 -6.564 -1.124 1.00 92.69 98 ASP A N 1
ATOM 789 C CA . ASP A 1 98 ? -4.486 -6.252 -2.494 1.00 92.69 98 ASP A CA 1
ATOM 790 C C . ASP A 1 98 ? -4.814 -7.490 -3.361 1.00 92.69 98 ASP A C 1
ATOM 792 O O . ASP A 1 98 ? -5.506 -7.365 -4.373 1.00 92.69 98 ASP A O 1
ATOM 796 N N . GLY A 1 99 ? -4.361 -8.680 -2.949 1.00 86.88 99 GLY A N 1
ATOM 797 C CA . GLY A 1 99 ? -4.530 -9.948 -3.660 1.00 86.88 99 GLY A CA 1
ATOM 798 C C . GLY A 1 99 ? -3.522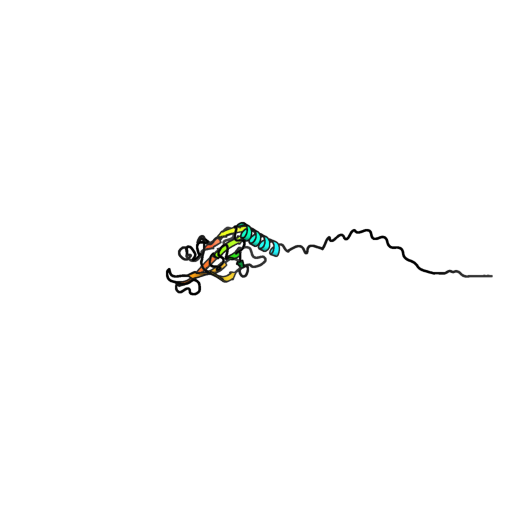 -10.195 -4.790 1.00 86.88 99 GLY A C 1
ATOM 799 O O . GLY A 1 99 ? -3.633 -11.215 -5.474 1.00 86.88 99 GLY A O 1
ATOM 800 N N . LEU A 1 100 ? -2.543 -9.309 -4.992 1.00 85.31 100 LEU A N 1
ATOM 801 C CA . LEU A 1 100 ? -1.554 -9.435 -6.067 1.00 85.31 100 LEU A CA 1
ATOM 802 C C . LEU A 1 100 ? -0.492 -10.490 -5.748 1.00 85.31 100 LEU A C 1
ATOM 804 O O . LEU A 1 100 ? -0.110 -11.257 -6.633 1.00 85.31 100 LEU A O 1
ATOM 808 N N . GLY A 1 101 ? -0.096 -10.592 -4.479 1.00 84.44 101 GLY A N 1
ATOM 809 C CA . GLY A 1 101 ? 1.112 -11.299 -4.058 1.00 84.44 101 GLY A CA 1
ATOM 810 C C . GLY A 1 101 ? 2.225 -10.277 -3.863 1.00 84.44 101 GLY A C 1
ATOM 811 O O . GLY A 1 101 ? 1.972 -9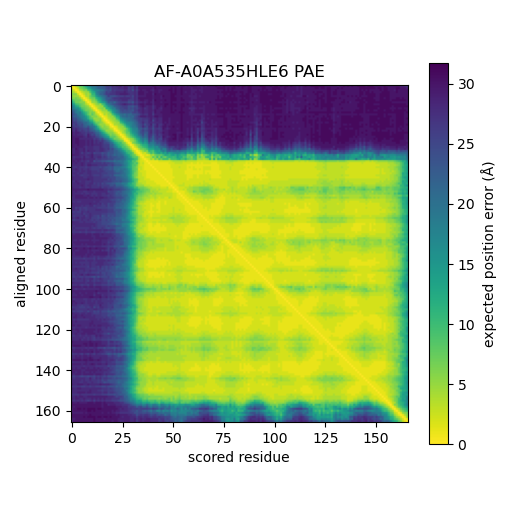.207 -3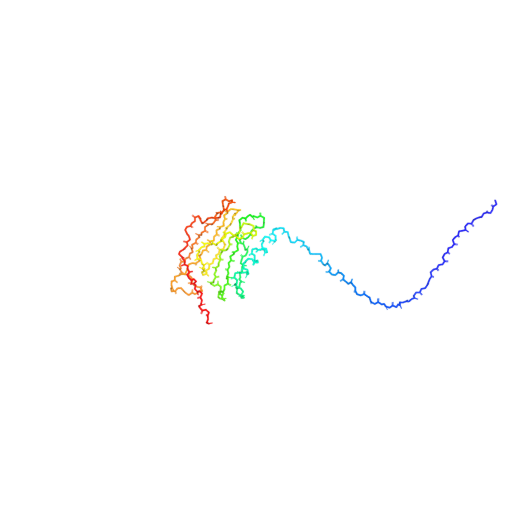.317 1.00 84.44 101 GLY A O 1
ATOM 812 N N . THR A 1 102 ? 3.427 -10.591 -4.328 1.00 88.12 102 THR A N 1
ATOM 813 C CA . THR A 1 102 ? 4.522 -9.621 -4.396 1.00 88.12 102 THR A CA 1
ATOM 814 C C . THR A 1 102 ? 4.238 -8.545 -5.455 1.00 88.12 102 THR A C 1
ATOM 816 O O . THR A 1 102 ? 3.557 -8.790 -6.449 1.00 88.12 102 THR A O 1
ATOM 819 N N . SER A 1 103 ? 4.768 -7.342 -5.253 1.00 90.50 103 SER A N 1
ATOM 820 C CA . SER A 1 103 ? 4.951 -6.313 -6.283 1.00 90.50 103 SER A CA 1
ATOM 821 C C . SER A 1 103 ? 6.400 -5.826 -6.261 1.00 90.50 103 SER A C 1
ATOM 823 O O . SER A 1 103 ? 7.030 -5.850 -5.209 1.00 90.50 103 SER A O 1
ATOM 825 N N . SER A 1 104 ? 6.937 -5.354 -7.388 1.00 91.00 104 SER A N 1
ATOM 826 C CA . SER A 1 104 ? 8.308 -4.821 -7.406 1.00 91.00 104 SER A CA 1
ATOM 827 C C . SER A 1 104 ? 8.424 -3.481 -6.676 1.00 91.00 104 SER A C 1
ATOM 829 O O . SER A 1 104 ? 9.429 -3.225 -6.028 1.00 91.00 104 SER A O 1
ATOM 831 N N . GLU A 1 105 ? 7.417 -2.609 -6.774 1.00 92.69 105 GLU A N 1
ATOM 832 C CA . GLU A 1 105 ? 7.435 -1.279 -6.157 1.00 92.69 105 GLU A CA 1
ATOM 833 C C . GLU A 1 105 ? 6.001 -0.747 -5.958 1.00 92.69 105 GLU A C 1
ATOM 835 O O . GLU A 1 105 ? 5.165 -0.815 -6.866 1.00 92.69 105 GLU A O 1
ATOM 840 N N . ILE A 1 106 ? 5.710 -0.240 -4.753 1.00 95.62 106 ILE A N 1
ATOM 841 C CA . ILE A 1 106 ? 4.411 0.321 -4.351 1.00 95.62 106 ILE A CA 1
ATOM 842 C C . ILE A 1 106 ? 4.649 1.692 -3.715 1.00 95.62 106 ILE A C 1
ATOM 844 O O . ILE A 1 106 ? 5.426 1.804 -2.772 1.00 95.62 106 ILE A O 1
ATOM 848 N N . LEU A 1 107 ? 3.928 2.715 -4.176 1.00 97.44 107 LEU A N 1
ATOM 849 C CA . LEU A 1 107 ? 3.967 4.070 -3.622 1.00 97.44 107 LEU A CA 1
ATOM 850 C C . LEU A 1 107 ? 2.594 4.468 -3.063 1.00 97.44 107 LEU A C 1
ATOM 852 O O . LEU A 1 107 ? 1.575 4.364 -3.753 1.00 97.44 107 LEU A O 1
ATOM 856 N N . GLY A 1 108 ? 2.554 4.961 -1.824 1.00 98.12 108 GLY A N 1
ATOM 857 C CA . GLY A 1 108 ? 1.365 5.598 -1.253 1.00 98.12 108 GLY A CA 1
ATOM 858 C C . GLY A 1 108 ? 1.150 6.988 -1.853 1.00 98.12 108 GLY A C 1
ATOM 859 O O . GLY A 1 108 ? 2.031 7.834 -1.750 1.00 98.12 108 GLY A O 1
ATOM 860 N N . LEU A 1 109 ? -0.007 7.237 -2.481 1.00 98.38 109 LEU A N 1
ATOM 861 C CA . LEU A 1 109 ? -0.281 8.517 -3.153 1.00 98.38 109 LEU A CA 1
ATOM 862 C C . LEU A 1 109 ? -1.114 9.475 -2.297 1.00 98.38 109 LEU A C 1
ATOM 864 O O . LEU A 1 109 ? -0.695 10.588 -2.000 1.00 98.38 109 LEU A O 1
ATOM 868 N N . TRP A 1 110 ? -2.333 9.067 -1.942 1.00 98.25 110 TRP A N 1
ATOM 869 C CA . TRP A 1 110 ? -3.267 9.897 -1.181 1.00 98.25 110 TRP A CA 1
ATOM 870 C C . TRP A 1 110 ? -4.279 9.039 -0.427 1.00 98.25 110 TRP A C 1
ATOM 872 O O . TRP A 1 110 ? -4.530 7.880 -0.769 1.00 98.25 110 TRP A O 1
ATOM 882 N N . ARG A 1 111 ? -4.885 9.619 0.610 1.00 98.19 111 ARG A N 1
ATOM 883 C CA . ARG A 1 111 ? -5.847 8.933 1.476 1.00 98.19 111 ARG A CA 1
ATOM 884 C C . ARG A 1 111 ? -6.918 9.867 2.029 1.00 98.19 111 ARG A C 1
ATOM 886 O O . ARG A 1 111 ? -6.672 11.050 2.238 1.00 98.19 111 ARG A O 1
ATOM 893 N N . ASN A 1 112 ? -8.079 9.297 2.318 1.00 97.62 112 ASN A N 1
ATOM 894 C CA . ASN A 1 112 ? -9.085 9.833 3.229 1.00 97.62 112 ASN A CA 1
ATOM 895 C C . ASN A 1 112 ? -9.565 8.714 4.175 1.00 97.62 112 ASN A C 1
ATOM 897 O O . ASN A 1 112 ? -9.097 7.579 4.088 1.00 97.62 112 ASN A O 1
ATOM 901 N N . ASP A 1 113 ? -10.488 9.035 5.080 1.00 95.50 113 ASP A N 1
ATOM 902 C CA . ASP A 1 113 ? -10.976 8.161 6.160 1.00 95.50 113 ASP A CA 1
ATOM 903 C C . ASP A 1 113 ? -11.524 6.789 5.712 1.00 95.50 113 ASP A C 1
ATOM 905 O O . ASP A 1 113 ? -11.610 5.847 6.509 1.00 95.50 113 ASP A O 1
ATOM 909 N N . THR A 1 114 ? -11.906 6.681 4.439 1.00 97.44 114 THR A N 1
ATOM 910 C CA . THR A 1 114 ? -12.552 5.511 3.843 1.00 97.44 114 THR A CA 1
ATOM 911 C C . THR A 1 114 ? -11.877 5.021 2.566 1.00 97.44 114 THR A C 1
ATOM 913 O O . THR A 1 114 ? -12.246 3.948 2.092 1.00 97.44 114 THR A O 1
ATOM 916 N N . THR A 1 115 ? -10.914 5.746 1.993 1.00 98.56 115 THR A N 1
ATOM 917 C CA . THR A 1 115 ? -10.295 5.430 0.695 1.00 98.56 115 THR A CA 1
ATOM 918 C C . THR A 1 115 ? -8.790 5.673 0.720 1.00 98.56 115 THR A C 1
ATOM 920 O O . THR A 1 115 ? -8.343 6.763 1.061 1.00 98.56 115 THR A O 1
ATOM 923 N N . LEU A 1 116 ? -8.016 4.677 0.290 1.00 98.75 116 LEU A N 1
ATOM 924 C CA . LEU A 1 116 ? -6.560 4.747 0.140 1.00 98.75 116 LEU A CA 1
ATOM 925 C C . LEU A 1 116 ? -6.198 4.560 -1.338 1.00 98.75 116 LEU A C 1
ATOM 927 O O . LEU A 1 116 ? -6.772 3.687 -1.992 1.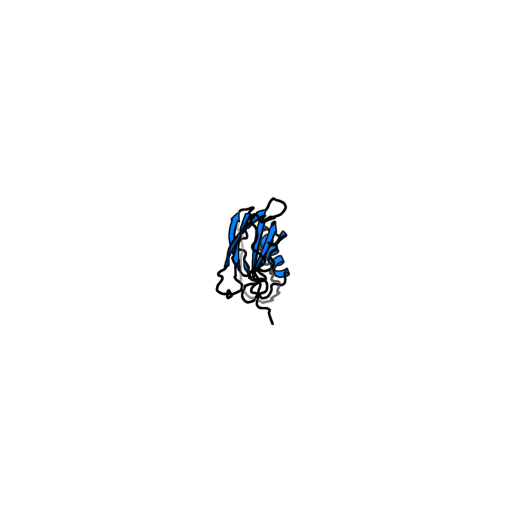00 98.75 116 LEU A O 1
ATOM 931 N N . ALA A 1 117 ? -5.256 5.340 -1.861 1.00 98.62 117 ALA A N 1
ATOM 932 C CA . ALA A 1 117 ? -4.760 5.222 -3.229 1.00 98.62 117 ALA A CA 1
ATOM 933 C C . ALA A 1 117 ? -3.265 4.890 -3.250 1.00 98.62 117 ALA A C 1
ATOM 935 O O . ALA A 1 117 ? -2.456 5.592 -2.640 1.00 98.62 117 ALA A O 1
ATOM 936 N N . PHE A 1 118 ? -2.919 3.848 -4.001 1.00 98.62 118 PHE A N 1
ATOM 937 C CA . PHE A 1 118 ? -1.550 3.381 -4.202 1.00 98.62 118 PHE A CA 1
ATOM 938 C C . PHE A 1 118 ? -1.220 3.347 -5.691 1.00 98.62 118 PHE A C 1
ATOM 940 O O . PHE A 1 118 ? -2.097 3.053 -6.508 1.00 98.62 118 PHE A O 1
ATOM 947 N N . MET A 1 119 ? 0.035 3.621 -6.040 1.00 97.88 119 MET A N 1
ATOM 948 C CA . MET A 1 119 ? 0.585 3.353 -7.365 1.00 97.88 119 MET A CA 1
ATOM 949 C C . MET A 1 119 ? 1.480 2.121 -7.309 1.00 97.88 119 MET A C 1
ATOM 951 O O . MET A 1 119 ? 2.396 2.062 -6.498 1.00 97.88 119 MET A O 1
ATOM 955 N N . TYR A 1 120 ? 1.230 1.178 -8.208 1.00 95.94 120 TYR A N 1
ATOM 956 C CA . TYR A 1 120 ? 2.126 0.066 -8.499 1.00 95.94 120 TYR A CA 1
ATOM 957 C C . TYR A 1 120 ? 3.002 0.488 -9.671 1.00 95.94 120 TYR A C 1
ATOM 959 O O . TYR A 1 120 ? 2.466 0.807 -10.739 1.00 95.94 120 TYR A O 1
ATOM 967 N N . VAL A 1 121 ? 4.316 0.530 -9.475 1.00 94.56 121 VAL A N 1
ATOM 968 C CA . VAL A 1 121 ? 5.262 0.787 -10.566 1.00 94.56 121 VAL A CA 1
ATOM 969 C C . VAL A 1 121 ? 5.470 -0.524 -11.317 1.00 94.56 121 VAL A C 1
ATOM 971 O O . VAL A 1 121 ? 5.683 -1.574 -10.711 1.00 94.56 121 VAL A O 1
ATOM 974 N N . LEU A 1 122 ? 5.314 -0.479 -12.638 1.00 92.50 122 LEU A N 1
ATOM 975 C CA . LEU A 1 122 ? 5.239 -1.663 -13.481 1.00 92.50 122 LEU A CA 1
ATOM 976 C C . LEU A 1 122 ? 6.549 -1.874 -14.233 1.00 92.50 122 LEU A C 1
ATOM 978 O O . LEU A 1 122 ? 7.026 -0.985 -14.941 1.00 92.50 122 LEU A O 1
ATOM 982 N N . TYR A 1 123 ? 7.065 -3.095 -14.148 1.00 90.56 123 TYR A N 1
ATOM 983 C CA . TYR A 1 123 ? 8.251 -3.527 -14.879 1.00 90.56 123 TYR A CA 1
ATOM 984 C C . TYR A 1 123 ? 7.838 -4.349 -16.108 1.00 90.56 123 TYR A C 1
ATOM 986 O O . TYR A 1 123 ? 6.961 -5.216 -16.032 1.00 90.56 123 TYR A O 1
ATOM 994 N N . ARG A 1 124 ? 8.473 -4.092 -17.252 1.00 88.94 124 ARG A N 1
ATOM 995 C CA . ARG A 1 124 ? 8.465 -4.974 -18.426 1.00 88.94 124 ARG A CA 1
ATOM 996 C C . ARG A 1 124 ? 9.408 -6.164 -18.193 1.00 88.94 124 ARG A C 1
ATOM 998 O O . ARG A 1 124 ? 10.310 -6.081 -17.354 1.00 88.94 124 ARG A O 1
ATOM 1005 N N . PRO A 1 125 ? 9.271 -7.271 -18.947 1.00 86.88 125 PRO A N 1
ATOM 1006 C CA . PRO A 1 125 ? 10.138 -8.437 -18.775 1.00 86.88 125 PRO A CA 1
ATOM 1007 C C . PRO A 1 125 ? 11.635 -8.108 -18.881 1.00 86.88 125 PRO A C 1
ATOM 1009 O O . PRO A 1 125 ? 12.419 -8.623 -18.089 1.00 86.88 125 PRO A O 1
ATOM 1012 N N . GLN A 1 126 ? 12.014 -7.194 -19.778 1.00 88.62 126 GLN A N 1
ATOM 1013 C CA . GLN A 1 126 ? 13.397 -6.777 -20.032 1.00 88.62 126 GLN A CA 1
ATOM 1014 C C . GLN A 1 126 ? 13.902 -5.641 -19.123 1.00 88.62 126 GLN A C 1
ATOM 1016 O O . GLN A 1 126 ? 15.081 -5.307 -19.196 1.00 88.62 126 GLN A O 1
ATOM 1021 N N . ASP A 1 127 ? 13.055 -5.050 -18.272 1.00 89.50 127 ASP A N 1
ATOM 1022 C CA . ASP A 1 127 ? 13.489 -3.959 -17.393 1.00 89.50 127 ASP A CA 1
ATOM 1023 C C . ASP A 1 127 ? 14.477 -4.470 -16.333 1.00 89.50 127 ASP A C 1
ATOM 1025 O O . ASP A 1 127 ? 14.251 -5.509 -15.692 1.00 89.50 127 ASP A O 1
ATOM 1029 N N . ALA A 1 128 ? 15.546 -3.698 -16.129 1.00 88.75 128 ALA A N 1
ATOM 1030 C CA . ALA A 1 128 ? 16.441 -3.824 -14.986 1.00 88.75 128 ALA A CA 1
ATOM 1031 C C . ALA A 1 128 ? 15.782 -3.247 -13.719 1.00 88.75 128 ALA A C 1
ATOM 1033 O O . ALA A 1 128 ? 14.944 -2.351 -13.805 1.00 88.75 128 ALA A O 1
ATOM 1034 N N . LEU A 1 129 ? 16.201 -3.723 -12.542 1.00 85.81 129 LEU A N 1
ATOM 1035 C CA . LEU A 1 129 ? 15.638 -3.328 -11.240 1.00 85.81 129 LEU A CA 1
ATOM 1036 C C . LEU A 1 129 ? 15.633 -1.811 -10.993 1.00 85.81 129 LEU A C 1
ATOM 1038 O O . LEU A 1 129 ? 14.668 -1.273 -10.476 1.00 85.81 129 LEU A O 1
ATOM 1042 N N . CYS A 1 130 ? 16.676 -1.105 -11.431 1.00 89.25 130 CYS A N 1
ATOM 1043 C CA . CYS A 1 130 ? 16.780 0.351 -11.296 1.00 89.25 130 CYS A CA 1
ATOM 1044 C C . CYS A 1 130 ? 15.753 1.153 -12.107 1.00 89.25 130 CYS A C 1
ATOM 1046 O O . CYS A 1 130 ? 15.640 2.364 -11.924 1.00 89.25 130 CYS A O 1
ATOM 1048 N N . CYS A 1 131 ? 15.145 0.526 -13.114 1.00 91.31 131 CYS A N 1
ATOM 1049 C CA . CYS A 1 131 ? 14.814 1.213 -14.355 1.00 91.31 131 CYS A CA 1
ATOM 1050 C C . CYS A 1 131 ? 13.489 0.706 -14.971 1.00 91.31 131 CYS A C 1
ATOM 1052 O O . CYS A 1 131 ? 13.502 0.136 -16.067 1.00 91.31 131 CYS A O 1
ATOM 1054 N N . PRO A 1 132 ? 12.341 0.896 -14.291 1.00 92.50 132 PRO A N 1
ATOM 1055 C CA . PRO A 1 132 ? 11.027 0.507 -14.802 1.00 92.50 132 PRO A CA 1
ATOM 1056 C C . PRO A 1 132 ? 10.587 1.346 -16.012 1.00 92.50 132 PRO A C 1
ATOM 1058 O O . PRO A 1 132 ? 10.621 2.576 -15.993 1.00 92.50 132 PRO A O 1
ATOM 1061 N N . THR A 1 133 ? 10.079 0.677 -17.048 1.00 94.88 133 THR A N 1
ATOM 1062 C CA . THR A 1 133 ? 9.536 1.281 -18.282 1.00 94.88 133 THR A CA 1
ATOM 1063 C C . THR A 1 133 ? 8.085 0.865 -18.576 1.00 94.88 133 THR A C 1
ATOM 1065 O O . THR A 1 133 ? 7.485 1.292 -19.569 1.00 94.88 133 THR A O 1
ATOM 1068 N N . GLY A 1 134 ? 7.471 0.051 -17.709 1.00 91.88 134 GLY A N 1
ATOM 1069 C CA . GLY A 1 134 ? 6.056 -0.332 -17.793 1.00 91.88 134 GLY A CA 1
ATOM 1070 C C . GLY A 1 134 ? 5.073 0.754 -17.334 1.00 91.88 134 GLY A C 1
ATOM 1071 O O . GLY A 1 134 ? 3.868 0.599 -17.529 1.00 91.88 134 GLY A O 1
ATOM 1072 N N . GLY A 1 135 ? 5.566 1.856 -16.760 1.00 94.81 135 GLY A N 1
ATOM 1073 C CA . GLY A 1 135 ? 4.753 2.955 -16.236 1.00 94.81 135 GLY A CA 1
ATOM 1074 C C . GLY A 1 135 ? 4.212 2.672 -14.833 1.00 94.81 135 GLY A C 1
ATOM 1075 O O . GLY A 1 135 ? 4.809 1.921 -14.068 1.00 94.81 135 GLY A O 1
ATOM 1076 N N . GLY A 1 136 ? 3.078 3.280 -14.479 1.00 94.56 136 GLY A N 1
ATOM 1077 C CA . GLY A 1 136 ? 2.460 3.124 -13.161 1.00 94.56 136 GLY A CA 1
ATOM 1078 C C . GLY A 1 136 ? 0.959 2.857 -13.243 1.00 94.56 136 GLY A C 1
ATOM 1079 O O . GLY A 1 136 ? 0.251 3.458 -14.055 1.00 94.56 136 GLY A O 1
ATOM 1080 N N . LYS A 1 137 ? 0.450 1.976 -12.377 1.00 96.69 137 LYS A N 1
ATOM 1081 C CA . LYS A 1 137 ? -0.986 1.714 -12.220 1.00 96.69 137 LYS A CA 1
ATOM 1082 C C . LYS A 1 137 ? -1.468 2.204 -10.862 1.00 96.69 137 LYS A C 1
ATOM 1084 O O . LYS A 1 137 ? -1.131 1.624 -9.837 1.00 96.69 137 LYS A O 1
ATOM 1089 N N . VAL A 1 138 ? -2.318 3.229 -10.858 1.00 98.12 138 VAL A N 1
ATOM 1090 C CA . VAL A 1 138 ? -3.031 3.650 -9.644 1.00 98.12 138 VAL A CA 1
ATOM 1091 C C . VAL A 1 138 ? -4.210 2.712 -9.372 1.00 98.12 138 VAL A C 1
ATOM 1093 O O . VAL A 1 138 ? -4.986 2.399 -10.283 1.00 98.12 138 VAL A O 1
ATOM 1096 N N . VAL A 1 139 ? -4.350 2.288 -8.115 1.00 98.31 139 VAL A N 1
ATOM 1097 C CA . VAL A 1 139 ? -5.484 1.510 -7.603 1.00 98.31 139 VAL A CA 1
ATOM 1098 C C . VAL A 1 139 ? -5.971 2.133 -6.298 1.00 98.31 139 VAL A C 1
ATOM 1100 O O . VAL A 1 139 ? -5.197 2.340 -5.360 1.00 98.31 139 VAL A O 1
ATOM 1103 N N . ARG A 1 140 ? -7.271 2.422 -6.227 1.00 98.56 140 ARG A N 1
ATOM 1104 C CA . ARG A 1 140 ? -7.940 2.903 -5.015 1.00 98.56 140 ARG A CA 1
ATOM 1105 C C . ARG A 1 140 ? -8.627 1.748 -4.300 1.00 98.56 140 ARG A C 1
ATOM 1107 O O . ARG A 1 140 ? -9.329 0.954 -4.924 1.00 98.56 140 ARG A O 1
ATOM 1114 N N . PHE A 1 141 ? -8.504 1.706 -2.982 1.00 98.56 141 PHE A N 1
ATOM 1115 C CA . PHE A 1 141 ? -9.158 0.735 -2.111 1.00 98.56 141 PHE A CA 1
ATOM 1116 C C . PHE A 1 141 ? -10.099 1.475 -1.169 1.00 98.56 141 PHE A C 1
ATOM 1118 O O . PHE A 1 141 ? -9.675 2.408 -0.491 1.00 98.56 141 PHE A O 1
ATOM 1125 N N . ARG A 1 142 ? -11.378 1.084 -1.131 1.00 98.25 142 ARG A N 1
ATOM 1126 C CA . ARG A 1 142 ? -12.419 1.769 -0.354 1.00 98.25 142 ARG A CA 1
ATOM 1127 C C . ARG A 1 142 ? -13.093 0.859 0.662 1.00 98.25 142 ARG A C 1
ATOM 1129 O O . ARG A 1 142 ? -13.650 -0.183 0.308 1.00 98.25 142 ARG A O 1
ATOM 1136 N N . TRP A 1 143 ? -13.107 1.310 1.909 1.00 98.00 143 TRP A N 1
ATOM 1137 C CA . TRP A 1 143 ? -13.859 0.754 3.026 1.00 98.00 143 TRP A CA 1
ATOM 1138 C C . TRP A 1 143 ? -15.358 1.047 2.901 1.00 98.00 143 TRP A C 1
ATOM 1140 O O . TRP A 1 143 ? -15.763 2.130 2.478 1.00 98.00 143 TRP A O 1
ATOM 1150 N N . ASN A 1 144 ? -16.199 0.084 3.286 1.00 95.94 144 ASN A N 1
ATOM 1151 C CA . ASN A 1 144 ? -17.660 0.238 3.314 1.00 95.94 144 ASN A CA 1
ATOM 1152 C C . ASN A 1 144 ? -18.281 0.085 4.716 1.00 95.94 144 ASN A C 1
ATOM 1154 O O . ASN A 1 144 ? -19.478 -0.159 4.825 1.00 95.94 144 ASN A O 1
ATOM 1158 N N . GLY A 1 145 ? -17.472 0.145 5.777 1.00 94.00 145 GLY A N 1
ATOM 1159 C CA . GLY A 1 145 ? -17.900 -0.135 7.153 1.00 94.00 145 GLY A CA 1
ATOM 1160 C C . GLY A 1 145 ? -17.690 -1.587 7.603 1.00 94.00 145 GLY A C 1
ATOM 1161 O O . GLY A 1 145 ? -17.573 -1.823 8.804 1.00 94.00 145 GLY A O 1
ATOM 1162 N N . ARG A 1 146 ? -17.596 -2.549 6.668 1.00 94.12 146 ARG A N 1
ATOM 1163 C CA . ARG A 1 146 ? -17.483 -3.996 6.959 1.00 94.12 146 ARG A CA 1
ATOM 1164 C C . ARG A 1 146 ? -16.294 -4.683 6.278 1.00 94.12 146 ARG A C 1
ATOM 1166 O O . ARG A 1 146 ? -15.681 -5.564 6.877 1.00 94.12 146 ARG A O 1
ATOM 1173 N N . ARG A 1 147 ? -15.988 -4.307 5.034 1.00 95.88 147 ARG A N 1
ATOM 1174 C CA . ARG A 1 147 ? -14.837 -4.771 4.244 1.00 95.88 147 ARG A CA 1
ATOM 1175 C C . ARG A 1 147 ? -14.311 -3.642 3.359 1.00 95.88 147 ARG A C 1
ATOM 1177 O O . ARG A 1 147 ? -15.039 -2.689 3.068 1.00 95.88 147 ARG A O 1
ATOM 1184 N N . PHE A 1 148 ? -13.075 -3.768 2.889 1.00 96.56 148 PHE A N 1
ATOM 1185 C CA . PHE A 1 148 ? -12.603 -2.958 1.769 1.00 96.56 148 PHE A CA 1
ATOM 1186 C C . PHE A 1 148 ? -12.923 -3.645 0.437 1.00 96.56 148 PHE A C 1
ATOM 1188 O O . PHE A 1 148 ? -13.295 -4.820 0.391 1.00 96.56 148 PHE A O 1
ATOM 1195 N N . ARG A 1 149 ? -12.805 -2.886 -0.649 1.00 96.94 149 ARG A N 1
ATOM 1196 C CA . ARG A 1 149 ? -12.766 -3.384 -2.026 1.00 96.94 149 ARG A CA 1
ATOM 1197 C C . ARG A 1 149 ? -11.832 -2.509 -2.848 1.00 96.94 149 ARG A C 1
ATOM 1199 O O . ARG A 1 149 ? -11.771 -1.306 -2.594 1.00 96.94 149 ARG A O 1
ATOM 1206 N N . ALA A 1 150 ? -11.169 -3.078 -3.848 1.00 97.19 150 ALA A N 1
ATOM 1207 C CA . ALA A 1 150 ? -10.604 -2.269 -4.920 1.00 97.19 150 ALA A CA 1
ATOM 1208 C C . ALA A 1 150 ? -11.746 -1.565 -5.686 1.00 97.19 150 ALA A C 1
ATOM 1210 O O . ALA A 1 150 ? -12.816 -2.146 -5.891 1.00 97.19 150 ALA A O 1
ATOM 1211 N N . LEU A 1 151 ? -11.542 -0.301 -6.050 1.00 98.12 151 LEU A N 1
ATOM 1212 C CA . LEU A 1 151 ? -12.415 0.468 -6.945 1.00 98.12 151 LEU A CA 1
ATOM 1213 C C . LEU A 1 151 ? -11.928 0.413 -8.395 1.00 98.12 151 LEU A C 1
ATOM 1215 O O . LEU A 1 151 ? -12.725 0.559 -9.315 1.00 98.12 151 LEU A O 1
ATOM 1219 N N . ASP A 1 152 ? -10.629 0.197 -8.580 1.00 97.62 152 ASP A N 1
ATOM 1220 C CA . ASP A 1 152 ? -9.970 0.072 -9.874 1.00 97.62 152 ASP A CA 1
ATOM 1221 C C . ASP A 1 152 ? -9.452 -1.359 -10.032 1.00 97.62 152 ASP A C 1
ATOM 1223 O O . ASP A 1 152 ? -9.105 -2.009 -9.046 1.00 97.62 152 ASP A O 1
ATOM 1227 N N . ARG A 1 153 ? -9.361 -1.859 -11.269 1.00 93.56 153 ARG A N 1
ATOM 1228 C CA . ARG A 1 153 ? -8.743 -3.166 -11.526 1.00 93.56 153 ARG A CA 1
ATOM 1229 C C . ARG A 1 153 ? -7.251 -3.111 -11.139 1.00 93.56 153 ARG A C 1
ATOM 1231 O O . ARG A 1 153 ? -6.551 -2.256 -11.695 1.00 93.56 153 ARG A O 1
ATOM 1238 N N . PRO A 1 154 ? -6.760 -3.999 -10.251 1.00 88.94 154 PRO A N 1
ATOM 1239 C CA . PRO A 1 154 ? -5.331 -4.135 -9.981 1.00 88.94 154 PRO A CA 1
ATOM 1240 C C . PRO A 1 154 ? -4.539 -4.462 -11.260 1.00 88.94 154 PRO A C 1
ATOM 1242 O O . PRO A 1 154 ? -5.126 -4.979 -12.219 1.00 88.94 154 PRO A O 1
ATOM 1245 N N . PRO A 1 155 ? -3.226 -4.171 -11.316 1.00 88.50 155 PRO A N 1
ATOM 1246 C CA . PRO A 1 155 ? -2.382 -4.694 -12.389 1.00 88.50 155 PRO A CA 1
ATOM 1247 C C . PRO A 1 155 ? -2.427 -6.238 -12.420 1.00 88.50 155 PRO A C 1
ATOM 1249 O O . PRO A 1 155 ? -2.844 -6.866 -11.444 1.00 88.50 155 PRO A O 1
ATOM 1252 N N . PRO A 1 156 ? -2.007 -6.887 -13.521 1.00 81.50 156 PRO A N 1
ATOM 1253 C CA . PRO A 1 156 ? -1.654 -8.304 -13.477 1.00 81.50 156 PRO A CA 1
ATOM 1254 C C . PRO A 1 156 ? -0.629 -8.558 -12.367 1.00 81.50 156 PRO A C 1
ATOM 1256 O O . PRO A 1 156 ? 0.150 -7.657 -12.043 1.00 81.50 156 PRO A O 1
ATOM 1259 N N . ARG A 1 157 ? -0.606 -9.777 -11.810 1.00 72.31 157 ARG A N 1
ATOM 1260 C CA . ARG A 1 157 ? 0.433 -10.165 -10.851 1.00 72.31 157 ARG A CA 1
ATOM 1261 C C . ARG A 1 157 ? 1.806 -9.869 -11.455 1.00 72.31 157 ARG A C 1
ATOM 1263 O O . ARG A 1 157 ? 2.091 -10.261 -12.583 1.00 72.31 157 ARG A O 1
ATOM 1270 N N . GLN A 1 158 ? 2.625 -9.159 -10.692 1.00 66.06 158 GLN A N 1
ATOM 1271 C CA . GLN A 1 158 ? 4.047 -9.022 -10.951 1.00 66.06 158 GLN A CA 1
ATOM 1272 C C . GLN A 1 158 ? 4.672 -10.102 -10.061 1.00 66.06 158 GLN A C 1
ATOM 1274 O O . GLN A 1 158 ? 4.572 -9.978 -8.847 1.00 66.06 158 GLN A O 1
ATOM 1279 N N . ASP A 1 159 ? 5.249 -11.181 -10.597 1.00 63.16 159 ASP A N 1
ATOM 1280 C CA . ASP A 1 159 ? 5.821 -12.278 -9.779 1.00 63.16 159 ASP A CA 1
ATOM 1281 C C . ASP A 1 159 ? 7.155 -11.882 -9.097 1.00 63.16 159 ASP A C 1
ATOM 1283 O O . ASP A 1 159 ? 8.095 -12.665 -8.988 1.00 63.16 159 ASP A O 1
ATOM 1287 N N . GLY A 1 160 ? 7.237 -10.622 -8.659 1.00 56.03 160 GLY A N 1
ATOM 1288 C CA . GLY A 1 160 ? 8.451 -9.923 -8.283 1.00 56.03 160 GLY A CA 1
ATOM 1289 C C . GLY A 1 160 ? 9.416 -9.720 -9.453 1.00 56.03 160 GLY A C 1
ATOM 1290 O O . GLY A 1 160 ? 9.327 -10.329 -10.519 1.00 56.03 160 GLY A O 1
ATOM 1291 N N . LYS A 1 161 ? 10.414 -8.877 -9.210 1.00 57.25 161 LYS A N 1
ATOM 1292 C CA . LYS A 1 161 ? 11.750 -9.075 -9.786 1.00 57.25 161 LYS A CA 1
ATOM 1293 C C . LYS A 1 161 ? 12.715 -9.598 -8.713 1.00 57.25 161 LYS A C 1
ATOM 1295 O O . LYS A 1 161 ? 13.919 -9.427 -8.840 1.00 57.25 161 LYS A O 1
ATOM 1300 N N . VAL A 1 162 ? 12.159 -10.238 -7.675 1.00 53.50 162 VAL A N 1
ATOM 1301 C CA . VAL A 1 162 ? 12.886 -10.812 -6.542 1.00 53.50 162 VAL A CA 1
ATOM 1302 C C . VAL A 1 162 ? 13.978 -11.738 -7.080 1.00 53.50 162 VAL A C 1
ATOM 1304 O O . VAL A 1 162 ? 13.653 -12.741 -7.725 1.00 53.50 162 VAL A O 1
ATOM 1307 N N . PRO A 1 163 ? 15.264 -11.439 -6.830 1.00 46.00 163 PRO A N 1
ATOM 1308 C CA . PRO A 1 163 ? 16.334 -12.380 -7.078 1.00 46.00 163 PRO A CA 1
ATOM 1309 C C . PRO A 1 163 ? 16.019 -13.624 -6.257 1.00 46.00 163 PRO A C 1
ATOM 1311 O O . PRO A 1 163 ? 15.832 -13.531 -5.043 1.00 46.00 163 PRO A O 1
ATOM 1314 N N . LEU A 1 164 ? 15.931 -14.783 -6.911 1.00 40.62 164 LEU A N 1
ATOM 1315 C CA . LEU A 1 164 ? 15.828 -16.050 -6.197 1.00 40.62 164 LEU A CA 1
ATOM 1316 C C . LEU A 1 164 ? 17.092 -16.188 -5.344 1.00 40.62 164 LEU A C 1
ATOM 1318 O O . LEU A 1 164 ? 18.175 -16.459 -5.867 1.00 40.62 164 LEU A O 1
ATOM 1322 N N . GLY A 1 165 ? 16.941 -15.915 -4.045 1.00 38.44 165 GLY A N 1
ATOM 1323 C CA . GLY A 1 165 ? 17.993 -16.063 -3.052 1.00 38.44 165 GLY A CA 1
ATOM 1324 C C . GLY A 1 165 ? 18.560 -17.474 -3.132 1.00 38.44 165 GLY A C 1
ATOM 1325 O O . GLY A 1 165 ? 17.802 -18.441 -3.194 1.00 38.44 165 GLY A O 1
ATOM 1326 N N . ARG A 1 166 ? 19.888 -17.536 -3.216 1.00 38.38 166 ARG A N 1
ATOM 1327 C CA . ARG A 1 166 ? 20.677 -18.745 -3.458 1.00 38.38 166 ARG A CA 1
ATOM 1328 C C . ARG A 1 166 ? 20.611 -19.726 -2.287 1.00 38.38 166 ARG A C 1
ATOM 1330 O O . ARG A 1 166 ? 20.600 -19.239 -1.137 1.00 38.38 166 ARG A O 1
#